Protein AF-A0A1J4WKS7-F1 (afdb_monomer_lite)

pLDDT: mean 86.99, std 13.25, range [39.66, 98.25]

Sequence (78 aa):
MLEAKIICPAVREAIGILPDGQVTACAWGIDRKAQPLPEFYLGKLPEQRLSE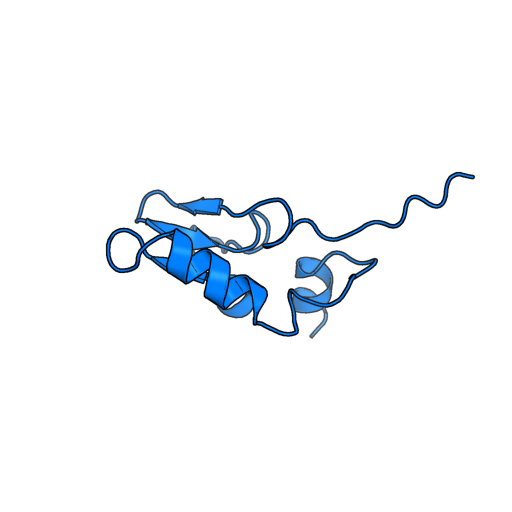IIQEAKTKPEFQEEASYCRILASLER

Structure (mmCIF, N/CA/C/O backbone):
data_AF-A0A1J4WKS7-F1
#
_entry.id   AF-A0A1J4WKS7-F1
#
loop_
_atom_site.group_PDB
_atom_site.id
_atom_site.type_symbol
_atom_site.label_atom_id
_atom_site.label_alt_id
_atom_site.label_comp_id
_atom_site.label_asym_id
_atom_site.label_entity_id
_atom_site.label_seq_id
_atom_site.pdbx_PDB_ins_code
_atom_site.Cartn_x
_atom_site.Cartn_y
_atom_site.Cartn_z
_atom_site.occupancy
_atom_site.B_iso_or_equiv
_atom_site.auth_seq_id
_atom_site.auth_comp_id
_atom_site.auth_asym_id
_atom_site.auth_atom_id
_atom_site.pdbx_PDB_model_num
ATOM 1 N N . MET A 1 1 ? 7.960 12.603 -31.271 1.00 39.66 1 MET A N 1
ATOM 2 C CA . MET A 1 1 ? 7.483 11.644 -30.256 1.00 39.66 1 MET A CA 1
ATOM 3 C C . MET A 1 1 ? 7.462 12.378 -28.932 1.00 39.66 1 MET A C 1
ATOM 5 O O . MET A 1 1 ? 8.509 12.866 -28.538 1.00 39.66 1 MET A O 1
ATOM 9 N N . LEU A 1 2 ? 6.296 12.553 -28.306 1.00 42.09 2 LEU A N 1
ATOM 10 C CA . LEU A 1 2 ? 6.258 12.957 -26.901 1.00 42.09 2 LEU A CA 1
ATOM 11 C C . LEU A 1 2 ? 6.722 11.745 -26.093 1.00 42.09 2 LEU A C 1
ATOM 13 O O . LEU A 1 2 ? 5.966 10.791 -25.932 1.00 42.09 2 LEU A O 1
ATOM 17 N N . GLU A 1 3 ? 7.969 11.760 -25.635 1.00 51.91 3 GLU A N 1
ATOM 18 C CA . GLU A 1 3 ? 8.424 10.872 -24.568 1.00 51.91 3 GLU A CA 1
ATOM 19 C C . GLU A 1 3 ? 7.738 11.334 -23.279 1.00 51.91 3 GLU A C 1
ATOM 21 O O . GLU A 1 3 ? 8.284 12.103 -22.488 1.00 51.91 3 GLU A O 1
ATOM 26 N N . ALA A 1 4 ? 6.471 10.953 -23.107 1.00 56.25 4 ALA A N 1
ATOM 27 C CA . ALA A 1 4 ? 5.780 11.165 -21.850 1.00 56.25 4 ALA A CA 1
ATOM 28 C C . ALA A 1 4 ? 6.532 10.359 -20.787 1.00 56.25 4 ALA A C 1
ATOM 30 O O . ALA A 1 4 ? 6.582 9.131 -20.843 1.00 56.25 4 ALA A O 1
ATOM 31 N N . LYS A 1 5 ? 7.160 11.058 -19.841 1.00 61.94 5 LYS A N 1
ATOM 32 C CA . LYS A 1 5 ? 7.811 10.447 -18.684 1.00 61.94 5 LYS A CA 1
ATOM 33 C C . LYS A 1 5 ? 6.728 9.688 -17.907 1.00 61.94 5 LYS A C 1
ATOM 35 O O . LYS A 1 5 ? 5.863 10.313 -17.300 1.00 61.94 5 LYS A O 1
ATOM 40 N N . ILE A 1 6 ? 6.718 8.357 -17.987 1.00 69.94 6 ILE A N 1
ATOM 41 C CA . ILE A 1 6 ? 5.724 7.522 -17.298 1.00 69.94 6 ILE A CA 1
ATOM 42 C C . ILE A 1 6 ? 6.080 7.522 -15.814 1.00 69.94 6 ILE A C 1
ATOM 44 O O . ILE A 1 6 ? 6.942 6.765 -15.388 1.00 69.94 6 ILE A O 1
ATOM 48 N N . ILE A 1 7 ? 5.451 8.395 -15.032 1.00 80.44 7 ILE A N 1
ATOM 49 C CA . ILE A 1 7 ? 5.637 8.435 -13.580 1.00 80.44 7 ILE A CA 1
ATOM 50 C C . ILE A 1 7 ? 4.647 7.462 -12.942 1.00 80.44 7 ILE A C 1
ATOM 52 O O . ILE A 1 7 ? 3.450 7.499 -13.226 1.00 80.44 7 ILE A O 1
ATOM 56 N N . CYS A 1 8 ? 5.132 6.581 -12.067 1.00 86.56 8 CYS A N 1
ATOM 57 C CA . CYS A 1 8 ? 4.249 5.702 -11.306 1.00 86.56 8 CYS A CA 1
ATOM 58 C C . CYS A 1 8 ? 3.352 6.523 -10.346 1.00 86.56 8 CYS A C 1
ATOM 60 O O . CYS A 1 8 ? 3.889 7.269 -9.523 1.00 86.56 8 CYS A O 1
ATOM 62 N N . PRO A 1 9 ? 2.011 6.363 -10.384 1.00 88.31 9 PRO A N 1
ATOM 63 C CA . PRO A 1 9 ? 1.090 7.159 -9.564 1.00 88.31 9 PRO A CA 1
ATOM 64 C C . PRO A 1 9 ? 0.987 6.689 -8.105 1.00 88.31 9 PRO A C 1
ATOM 66 O O . PRO A 1 9 ? 0.367 7.375 -7.291 1.00 88.31 9 PRO A O 1
ATOM 69 N N . ALA A 1 10 ? 1.565 5.530 -7.764 1.00 91.25 10 ALA A N 1
ATOM 70 C CA . ALA A 1 10 ? 1.482 4.936 -6.431 1.00 91.25 10 ALA A CA 1
ATOM 71 C C . ALA A 1 10 ? 1.958 5.922 -5.355 1.00 91.25 10 ALA A C 1
ATOM 73 O O . ALA A 1 10 ? 3.067 6.449 -5.456 1.00 91.25 10 ALA A O 1
ATOM 74 N N . VAL A 1 11 ? 1.112 6.184 -4.349 1.00 91.69 11 V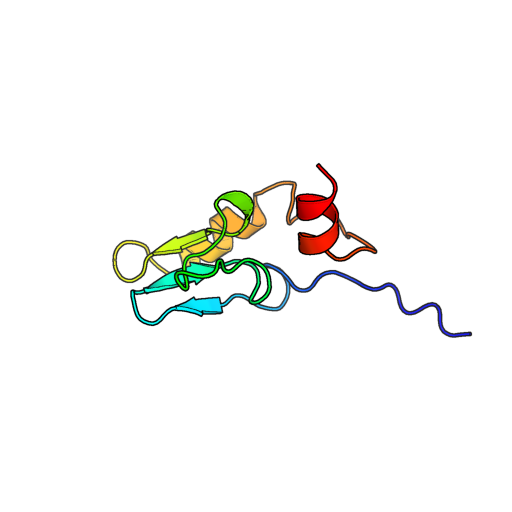AL A N 1
ATOM 75 C CA . VAL A 1 11 ? 1.324 7.138 -3.233 1.00 91.69 11 VAL A CA 1
ATOM 76 C C . VAL A 1 11 ? 1.379 8.618 -3.645 1.00 91.69 11 VAL A C 1
ATOM 78 O O . VAL A 1 11 ? 1.010 9.493 -2.857 1.00 91.69 11 VAL A O 1
ATOM 81 N N . ARG A 1 12 ? 1.804 8.922 -4.874 1.00 87.56 12 ARG A N 1
ATOM 82 C CA . ARG A 1 12 ? 1.922 10.285 -5.407 1.00 87.56 12 ARG A CA 1
ATOM 83 C C . ARG A 1 12 ? 0.578 10.885 -5.793 1.00 87.56 12 ARG A C 1
ATOM 85 O O . ARG A 1 12 ? 0.247 11.981 -5.351 1.00 87.56 12 ARG A O 1
ATOM 92 N N . GLU A 1 13 ? -0.170 10.155 -6.607 1.00 89.75 13 GLU A N 1
ATOM 93 C CA . GLU A 1 13 ? -1.443 10.601 -7.180 1.00 89.75 13 GLU A CA 1
ATOM 94 C C . GLU A 1 13 ? -2.605 9.721 -6.726 1.00 89.75 13 GLU A C 1
ATOM 96 O O . GLU A 1 13 ? -3.740 10.187 -6.657 1.00 89.75 13 GLU A O 1
ATOM 101 N N . ALA A 1 14 ? -2.328 8.457 -6.390 1.00 91.81 14 ALA A N 1
ATOM 102 C CA . ALA A 1 14 ? -3.356 7.498 -6.028 1.00 91.81 14 ALA A CA 1
ATOM 103 C C . ALA A 1 14 ? -2.916 6.550 -4.907 1.00 91.81 14 ALA A C 1
ATOM 105 O O . ALA A 1 14 ? -1.763 6.123 -4.820 1.00 91.81 14 ALA A O 1
ATOM 106 N N . ILE A 1 15 ? -3.902 6.180 -4.093 1.00 96.25 15 ILE A N 1
ATOM 107 C CA . ILE A 1 15 ? -3.880 5.065 -3.146 1.00 96.25 15 ILE A CA 1
ATOM 108 C C . ILE A 1 15 ? -5.203 4.301 -3.274 1.00 96.25 15 ILE A C 1
ATOM 110 O O . ILE A 1 15 ? -6.193 4.845 -3.769 1.00 96.25 15 ILE A O 1
ATOM 114 N N . GLY A 1 16 ? -5.229 3.052 -2.823 1.00 96.50 16 GLY A N 1
ATOM 115 C CA . GLY A 1 16 ? -6.446 2.251 -2.703 1.00 96.50 16 GLY A CA 1
ATOM 116 C C . GLY A 1 16 ? -6.818 2.028 -1.241 1.00 96.50 16 GLY A C 1
ATOM 117 O O . GLY A 1 16 ? -5.939 1.863 -0.400 1.00 96.50 16 GLY A O 1
ATOM 118 N N . ILE A 1 17 ? -8.116 1.990 -0.945 1.00 97.50 17 ILE A N 1
ATOM 119 C CA . ILE A 1 17 ? -8.657 1.566 0.352 1.00 97.50 17 ILE A CA 1
ATOM 120 C C . ILE A 1 17 ? -9.535 0.344 0.086 1.00 97.50 17 ILE A C 1
ATOM 122 O O . ILE A 1 17 ? -10.447 0.405 -0.740 1.00 97.50 17 ILE A O 1
ATOM 126 N N . LEU A 1 18 ? -9.229 -0.769 0.744 1.00 97.00 18 LEU A N 1
ATOM 127 C CA . LEU A 1 18 ? -9.925 -2.041 0.579 1.00 97.00 18 LEU A CA 1
ATOM 128 C C . LEU A 1 18 ? -11.137 -2.147 1.522 1.00 97.00 18 LEU A C 1
ATOM 130 O O . LEU A 1 18 ? -11.223 -1.392 2.494 1.00 97.00 18 LEU A O 1
ATOM 134 N N . PRO A 1 19 ? -12.080 -3.079 1.272 1.00 95.88 19 PRO A N 1
ATOM 135 C CA . PRO A 1 19 ? -13.301 -3.204 2.076 1.00 95.88 19 PRO A CA 1
ATOM 136 C C . PRO A 1 19 ? -13.073 -3.475 3.569 1.00 95.88 19 PRO A C 1
ATOM 138 O O . PRO A 1 19 ? -13.935 -3.155 4.382 1.00 95.88 19 PRO A O 1
ATOM 141 N N . ASP A 1 20 ? -11.931 -4.054 3.939 1.00 96.06 20 ASP A N 1
ATOM 142 C CA . ASP A 1 20 ? -11.543 -4.323 5.329 1.00 96.06 20 ASP A CA 1
ATOM 143 C C . ASP A 1 20 ? -10.743 -3.176 5.976 1.00 96.06 20 ASP A C 1
ATOM 145 O O . ASP A 1 20 ? -10.229 -3.317 7.089 1.00 96.06 20 ASP A O 1
ATOM 149 N N . GLY A 1 21 ? -10.633 -2.046 5.274 1.00 97.25 21 GLY A N 1
ATOM 150 C CA . GLY A 1 21 ? -9.935 -0.848 5.716 1.00 97.25 21 GLY A CA 1
ATOM 151 C C . GLY A 1 21 ? -8.439 -0.836 5.413 1.00 97.25 21 GLY A C 1
ATOM 152 O O . GLY A 1 21 ? -7.804 0.188 5.673 1.00 97.25 21 GLY A O 1
ATOM 153 N N . GLN A 1 22 ? -7.856 -1.911 4.866 1.00 98.00 22 GLN A N 1
ATOM 154 C CA . GLN A 1 22 ? -6.445 -1.901 4.471 1.00 98.00 22 GLN A CA 1
ATOM 155 C C . GLN A 1 22 ? -6.192 -0.859 3.376 1.00 98.00 22 GLN A C 1
ATOM 157 O O . GLN A 1 22 ? -6.955 -0.736 2.416 1.00 98.00 22 GLN A O 1
ATOM 162 N N . VAL A 1 23 ? -5.095 -0.120 3.506 1.00 97.88 23 VAL A N 1
ATOM 163 C CA . VAL A 1 23 ? -4.665 0.903 2.553 1.00 97.88 23 VAL A CA 1
ATOM 164 C C . VAL A 1 23 ? -3.498 0.358 1.738 1.00 97.88 23 VAL A C 1
ATOM 166 O O . VAL A 1 23 ? -2.506 -0.115 2.294 1.00 97.88 23 VAL A O 1
ATOM 169 N N . THR A 1 24 ? -3.610 0.439 0.415 1.00 97.62 24 THR A N 1
ATOM 170 C CA . THR A 1 24 ? -2.592 -0.019 -0.537 1.00 97.62 24 THR A CA 1
ATOM 171 C C . THR A 1 24 ? -2.062 1.124 -1.395 1.00 97.62 24 THR A C 1
ATOM 173 O O . THR A 1 24 ? -2.793 2.041 -1.773 1.00 97.62 24 THR A O 1
ATOM 176 N N . ALA A 1 25 ? -0.783 1.054 -1.747 1.00 95.94 25 ALA A N 1
ATOM 177 C CA . ALA A 1 25 ? -0.121 1.979 -2.655 1.00 95.94 25 ALA A CA 1
ATOM 178 C C . ALA A 1 25 ? -0.542 1.793 -4.118 1.00 95.94 25 ALA A C 1
ATOM 180 O O . ALA A 1 25 ? -0.411 2.724 -4.911 1.00 95.94 25 ALA A O 1
ATOM 181 N N . CYS A 1 26 ? -1.020 0.608 -4.509 1.00 94.00 26 CYS A N 1
ATOM 182 C CA . CYS A 1 26 ? -1.344 0.324 -5.903 1.00 94.00 26 CYS A CA 1
ATOM 183 C C . CYS A 1 26 ? -2.439 -0.738 -6.025 1.00 94.00 26 CYS A C 1
ATOM 185 O O . CYS A 1 26 ? -2.360 -1.790 -5.397 1.00 94.00 26 CYS A O 1
ATOM 187 N N . ALA A 1 27 ? -3.411 -0.508 -6.912 1.00 92.69 27 ALA A N 1
ATOM 188 C CA . ALA A 1 27 ? -4.444 -1.496 -7.234 1.00 92.69 27 ALA A CA 1
ATOM 189 C C . ALA A 1 27 ? -3.864 -2.794 -7.827 1.00 92.69 27 ALA A C 1
ATOM 191 O O . ALA A 1 27 ? -4.422 -3.867 -7.634 1.00 92.69 27 ALA A O 1
ATOM 192 N N . TRP A 1 28 ? -2.722 -2.702 -8.513 1.00 91.94 28 TRP A N 1
ATOM 193 C CA . TRP A 1 28 ? -2.009 -3.862 -9.051 1.00 91.94 28 TRP A CA 1
ATOM 194 C C . TRP A 1 28 ? -1.179 -4.606 -7.996 1.00 91.94 28 TRP A C 1
ATOM 196 O O . TRP A 1 28 ? -0.730 -5.716 -8.257 1.00 91.94 28 TRP A O 1
ATOM 206 N N . GLY A 1 29 ? -0.991 -4.022 -6.808 1.00 92.00 29 GLY A N 1
ATOM 207 C CA . GLY A 1 29 ? -0.288 -4.621 -5.669 1.00 92.00 29 GLY A CA 1
ATOM 208 C C . GLY A 1 29 ? -1.201 -5.382 -4.731 1.00 92.00 29 GLY A C 1
ATOM 209 O O . GLY A 1 29 ? -1.022 -5.295 -3.522 1.00 92.00 29 GLY A O 1
ATOM 210 N N . ILE A 1 30 ? -2.205 -6.064 -5.275 1.00 93.88 30 ILE A N 1
ATOM 211 C CA . ILE A 1 30 ? -3.198 -6.828 -4.523 1.00 93.88 30 ILE A CA 1
ATOM 212 C C . ILE A 1 30 ? -3.100 -8.293 -4.953 1.00 93.88 30 ILE A C 1
ATOM 214 O O . ILE A 1 30 ? -3.035 -8.602 -6.144 1.00 93.88 30 ILE A O 1
ATOM 218 N N . ASP A 1 31 ? -3.080 -9.196 -3.980 1.00 92.94 31 ASP A N 1
ATOM 219 C CA . ASP A 1 31 ? -2.974 -10.630 -4.200 1.00 92.94 31 ASP A CA 1
ATOM 220 C C . ASP A 1 31 ? -4.332 -11.289 -4.525 1.00 92.94 31 ASP A C 1
ATOM 222 O O . ASP A 1 31 ? -5.397 -10.668 -4.574 1.00 92.94 31 ASP A O 1
ATOM 226 N N . ARG A 1 32 ? -4.311 -12.612 -4.723 1.00 92.50 32 ARG A N 1
ATOM 227 C CA . ARG A 1 32 ? -5.518 -13.401 -5.031 1.00 92.50 32 ARG A CA 1
ATOM 228 C C . ARG A 1 32 ? -6.529 -13.471 -3.882 1.00 92.50 32 ARG A C 1
ATOM 230 O O . ARG A 1 32 ? -7.649 -13.924 -4.102 1.00 92.50 32 ARG A O 1
ATOM 237 N N . LYS A 1 33 ? -6.140 -13.075 -2.671 1.00 93.69 33 LYS A N 1
ATOM 238 C CA . LYS A 1 33 ? -6.994 -13.017 -1.480 1.00 93.69 33 LYS A CA 1
ATOM 239 C C . LYS A 1 33 ? -7.529 -11.606 -1.233 1.00 93.69 33 LYS A C 1
ATOM 241 O O . LYS A 1 33 ? -8.110 -11.371 -0.178 1.00 93.69 33 LYS A O 1
ATOM 246 N N . ALA A 1 34 ? -7.358 -10.698 -2.197 1.00 90.88 34 ALA A N 1
ATOM 247 C CA . ALA A 1 34 ? -7.693 -9.289 -2.061 1.00 90.88 34 ALA A CA 1
ATOM 248 C C . ALA A 1 34 ? -6.946 -8.614 -0.896 1.00 90.88 34 ALA A C 1
ATOM 250 O O . ALA A 1 34 ? -7.500 -7.744 -0.229 1.00 90.88 34 ALA A O 1
ATOM 251 N N . GLN A 1 35 ? -5.697 -9.018 -0.649 1.00 95.50 35 GLN A N 1
ATOM 252 C CA . GLN A 1 35 ? -4.812 -8.394 0.333 1.00 95.50 35 GLN A CA 1
ATOM 253 C C . GLN A 1 35 ? -3.690 -7.634 -0.377 1.00 95.50 35 GLN A C 1
ATOM 255 O O . GLN A 1 35 ? -3.208 -8.095 -1.413 1.00 95.50 35 GLN A O 1
ATOM 260 N N . PRO A 1 36 ? -3.246 -6.480 0.142 1.00 96.31 36 PRO A N 1
ATOM 261 C CA . PRO A 1 36 ? -2.078 -5.809 -0.400 1.00 96.31 36 PRO A CA 1
ATOM 262 C C . PRO A 1 36 ? -0.846 -6.711 -0.277 1.00 96.31 36 PRO A C 1
ATOM 264 O O . PRO A 1 36 ? -0.638 -7.353 0.753 1.00 96.31 36 PRO A O 1
ATOM 267 N N . LEU A 1 37 ? -0.003 -6.723 -1.306 1.00 94.38 37 LEU A N 1
ATOM 268 C CA . LEU A 1 37 ? 1.348 -7.264 -1.188 1.00 94.38 37 LEU A CA 1
ATOM 269 C C . LEU A 1 37 ? 2.124 -6.468 -0.116 1.00 94.38 37 LEU A C 1
ATOM 271 O O . LEU A 1 37 ? 1.875 -5.265 0.027 1.00 94.38 37 LEU A O 1
ATOM 275 N N . PRO A 1 38 ? 3.060 -7.088 0.631 1.00 92.88 38 PRO A N 1
ATOM 276 C CA . PRO A 1 38 ? 3.730 -6.445 1.767 1.00 92.88 38 PRO A CA 1
ATOM 277 C C . PRO A 1 38 ? 4.363 -5.087 1.443 1.00 92.88 38 PRO A C 1
ATOM 279 O O . PRO A 1 38 ? 4.254 -4.142 2.222 1.00 92.88 38 PRO A O 1
ATOM 282 N N . GLU A 1 39 ? 4.978 -4.964 0.272 1.00 91.50 39 GLU A N 1
ATOM 283 C CA . GLU A 1 39 ? 5.639 -3.750 -0.202 1.00 91.50 39 GLU A CA 1
ATOM 284 C C . GLU A 1 39 ? 4.660 -2.667 -0.699 1.00 91.50 39 GLU A C 1
ATOM 286 O O . GLU A 1 39 ? 5.032 -1.501 -0.834 1.00 91.50 39 GLU A O 1
ATOM 291 N N . PHE A 1 40 ? 3.392 -3.025 -0.916 1.00 94.88 40 PHE A N 1
ATOM 292 C CA . PHE A 1 40 ? 2.315 -2.100 -1.277 1.00 94.88 40 PHE A CA 1
ATOM 293 C C . PHE A 1 40 ? 1.369 -1.800 -0.110 1.00 94.88 40 PHE A C 1
ATOM 295 O O . PHE A 1 40 ? 0.529 -0.912 -0.243 1.00 94.88 40 PHE A O 1
ATOM 302 N N . TYR A 1 41 ? 1.507 -2.466 1.038 1.00 96.44 41 TYR A N 1
ATOM 303 C CA . TYR A 1 41 ? 0.743 -2.149 2.242 1.00 96.44 41 TYR A CA 1
ATOM 304 C C . TYR A 1 41 ? 1.193 -0.813 2.858 1.00 96.44 41 TYR A C 1
ATOM 306 O O . TYR A 1 41 ? 2.385 -0.566 3.082 1.00 96.44 41 TYR A O 1
ATOM 314 N N . LEU A 1 42 ? 0.229 0.064 3.143 1.00 97.19 42 LEU A N 1
ATOM 315 C CA . LEU A 1 42 ? 0.482 1.395 3.701 1.00 97.19 42 LEU A CA 1
ATOM 316 C C . LEU A 1 42 ? -0.022 1.562 5.135 1.00 97.19 42 LEU A C 1
ATOM 318 O O . LEU A 1 42 ? 0.533 2.372 5.868 1.00 97.19 42 LEU A O 1
ATOM 322 N N . GLY A 1 43 ? -1.053 0.823 5.537 1.00 97.56 43 GLY A N 1
ATOM 323 C CA . GLY A 1 43 ? -1.682 0.958 6.850 1.00 97.56 43 GLY A CA 1
ATOM 324 C C . GLY A 1 43 ? -3.131 0.486 6.828 1.00 97.56 43 GLY A C 1
ATOM 325 O O . GLY A 1 43 ? -3.578 -0.101 5.839 1.00 97.56 43 GLY A O 1
ATOM 326 N N . LYS A 1 44 ? -3.885 0.756 7.898 1.00 98.25 44 LYS A N 1
ATOM 327 C CA . LYS A 1 44 ? -5.281 0.312 8.003 1.00 98.25 44 LYS A CA 1
ATOM 328 C C . LYS A 1 44 ? -6.1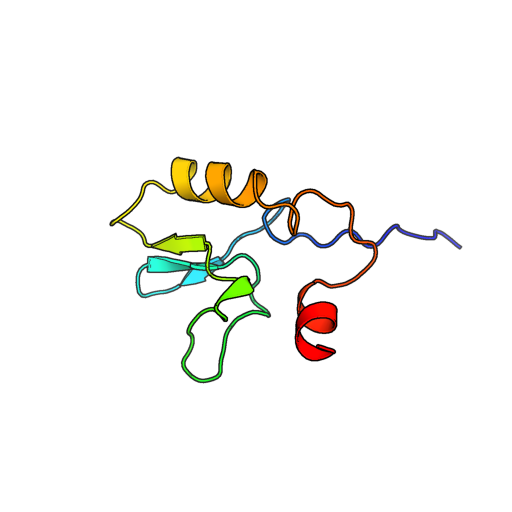83 1.322 8.700 1.00 98.25 44 LYS A C 1
ATOM 330 O O . LYS A 1 44 ? -5.852 1.871 9.746 1.00 98.25 44 LYS A O 1
ATOM 335 N N . LEU A 1 45 ? -7.356 1.544 8.119 1.00 97.38 45 LEU A N 1
ATOM 336 C CA . LEU A 1 45 ? -8.433 2.333 8.707 1.00 97.38 45 LEU A CA 1
ATOM 337 C C . LEU A 1 45 ? -9.388 1.425 9.502 1.00 97.38 45 LEU A C 1
ATOM 339 O O . LEU A 1 45 ? -9.626 0.291 9.089 1.00 97.38 45 LEU A O 1
ATOM 343 N N . PRO A 1 46 ? -9.992 1.909 10.602 1.00 96.25 46 PRO A N 1
ATOM 344 C CA . PRO A 1 46 ? -9.761 3.197 11.265 1.00 96.25 46 PRO A CA 1
ATOM 345 C C . PRO A 1 46 ? -8.608 3.158 12.289 1.00 96.25 46 PRO A C 1
ATOM 347 O O . PRO A 1 46 ? -8.482 4.079 13.089 1.00 96.25 46 PRO A O 1
ATOM 350 N N . GLU A 1 47 ? -7.803 2.089 12.301 1.00 97.56 47 GLU A N 1
ATOM 351 C CA . GLU A 1 47 ? -6.717 1.863 13.269 1.00 97.56 47 GLU A CA 1
ATOM 352 C C . GLU A 1 47 ? -5.667 2.990 13.242 1.00 97.56 47 GLU A C 1
ATOM 354 O O . GLU A 1 47 ? -5.152 3.383 14.286 1.00 97.56 47 GLU A O 1
ATOM 359 N N . GLN A 1 48 ? -5.403 3.547 12.059 1.00 97.62 48 GLN A N 1
ATOM 360 C CA . GLN A 1 48 ? -4.529 4.698 11.830 1.00 97.62 48 GLN A CA 1
ATOM 361 C C . GLN A 1 48 ? -5.280 5.801 11.078 1.00 97.62 48 GLN A C 1
ATOM 363 O O . GLN A 1 48 ? -6.224 5.531 10.327 1.00 97.62 48 GLN A O 1
ATOM 368 N N . ARG A 1 49 ? -4.867 7.067 11.230 1.00 97.69 49 ARG A N 1
ATOM 369 C CA . ARG A 1 49 ? -5.470 8.152 10.442 1.00 97.69 49 ARG A CA 1
ATOM 370 C C . ARG A 1 49 ? -4.941 8.111 9.015 1.00 97.69 49 ARG A C 1
ATOM 372 O O . ARG A 1 49 ? -3.740 8.007 8.792 1.00 97.69 49 ARG A O 1
ATOM 379 N N . LEU A 1 50 ? -5.821 8.316 8.034 1.00 96.50 50 LEU A N 1
ATOM 380 C CA . LEU A 1 50 ? -5.429 8.329 6.621 1.00 96.50 50 LEU A CA 1
ATOM 381 C C . LEU A 1 50 ? -4.307 9.340 6.320 1.00 96.50 50 LEU A C 1
ATOM 383 O O . LEU A 1 50 ? -3.420 9.061 5.521 1.00 96.50 50 LEU A O 1
ATOM 387 N N . SER A 1 51 ? -4.319 10.502 6.979 1.00 96.31 51 SER A N 1
ATOM 388 C CA . SER A 1 51 ? -3.268 11.514 6.834 1.00 96.31 51 SER A CA 1
ATOM 389 C C . SER A 1 51 ? -1.898 11.024 7.304 1.00 96.31 51 SER A C 1
ATOM 391 O O . SER A 1 51 ? -0.898 11.353 6.676 1.00 96.31 51 SER A O 1
ATOM 393 N N . GLU A 1 52 ? -1.854 10.241 8.384 1.00 97.56 52 GLU A N 1
ATOM 394 C CA . GLU A 1 52 ? -0.618 9.656 8.920 1.00 97.56 52 GLU A CA 1
ATOM 395 C C . GLU A 1 52 ? -0.096 8.590 7.954 1.00 97.56 52 GLU A C 1
ATOM 397 O O . GLU A 1 52 ? 1.051 8.676 7.524 1.00 97.56 52 GLU A O 1
ATOM 402 N N . ILE A 1 53 ? -0.980 7.693 7.496 1.00 97.62 53 ILE A N 1
ATOM 403 C CA . ILE A 1 53 ? -0.671 6.665 6.489 1.00 97.62 53 ILE A CA 1
ATOM 404 C C . ILE A 1 53 ? -0.052 7.293 5.229 1.00 97.62 53 ILE A C 1
ATOM 406 O O . ILE A 1 53 ? 0.980 6.839 4.740 1.00 97.62 53 ILE A O 1
ATOM 410 N N . ILE A 1 54 ? -0.664 8.355 4.692 1.00 94.94 54 ILE A N 1
ATOM 411 C CA . ILE A 1 54 ? -0.165 9.033 3.486 1.00 94.94 54 ILE A CA 1
ATOM 412 C C . ILE A 1 54 ? 1.178 9.720 3.755 1.00 94.94 54 ILE A C 1
ATOM 414 O O . ILE A 1 54 ? 2.064 9.684 2.898 1.00 94.94 54 ILE A O 1
ATOM 418 N N . GLN A 1 55 ? 1.338 10.361 4.915 1.00 95.06 55 GLN A N 1
ATOM 419 C CA . GLN A 1 55 ? 2.574 11.059 5.255 1.00 95.06 55 GLN A CA 1
ATOM 420 C C . GLN A 1 55 ? 3.742 10.074 5.390 1.00 95.06 55 GLN A C 1
ATOM 422 O O . GLN A 1 55 ? 4.798 10.321 4.812 1.00 95.06 55 GLN A O 1
ATOM 427 N N . GLU A 1 56 ? 3.538 8.946 6.072 1.00 95.06 56 GLU A N 1
ATOM 428 C CA . GLU A 1 56 ? 4.521 7.861 6.183 1.00 95.06 56 GLU A CA 1
ATOM 429 C C . GLU A 1 56 ? 4.820 7.224 4.822 1.00 95.06 56 GLU A C 1
ATOM 431 O O . GLU A 1 56 ? 5.975 6.993 4.476 1.00 95.06 56 GLU A O 1
ATOM 436 N N . ALA A 1 57 ? 3.805 6.996 3.987 1.00 94.19 57 ALA A N 1
ATOM 437 C CA . ALA A 1 57 ? 4.018 6.454 2.649 1.00 94.19 57 ALA A CA 1
ATOM 438 C C . ALA A 1 57 ? 4.910 7.369 1.788 1.00 94.19 57 ALA A C 1
ATOM 440 O O . ALA A 1 57 ? 5.737 6.880 1.024 1.00 94.19 57 ALA A O 1
ATOM 441 N N . LYS A 1 58 ? 4.795 8.695 1.931 1.00 91.44 58 LYS A N 1
ATOM 442 C CA . LYS A 1 58 ? 5.629 9.670 1.205 1.00 91.44 58 LYS A CA 1
ATOM 443 C C . LYS A 1 58 ? 7.074 9.752 1.711 1.00 91.44 58 LYS A C 1
ATOM 445 O O . LYS A 1 58 ? 7.928 10.284 0.998 1.00 91.44 58 LYS A O 1
ATOM 450 N N . THR A 1 59 ? 7.379 9.261 2.915 1.00 91.00 59 THR A N 1
ATOM 451 C CA . THR A 1 59 ? 8.763 9.225 3.426 1.00 91.00 59 THR A CA 1
ATOM 452 C C . THR A 1 59 ? 9.534 7.987 2.973 1.00 91.00 59 THR A C 1
ATOM 454 O O . THR A 1 59 ? 10.762 7.982 3.046 1.00 91.00 59 THR A O 1
ATOM 457 N N . LYS A 1 60 ? 8.839 6.963 2.469 1.00 88.81 60 LYS A N 1
ATOM 458 C CA . LYS A 1 60 ? 9.443 5.734 1.951 1.00 88.81 60 LYS A CA 1
ATOM 459 C C . LYS A 1 60 ? 10.253 6.007 0.665 1.00 88.81 60 LYS A C 1
ATOM 461 O O . LYS A 1 60 ? 9.690 6.558 -0.290 1.00 88.81 60 LYS A O 1
ATOM 466 N N . PRO A 1 61 ? 11.547 5.630 0.593 1.00 84.69 61 PRO A N 1
ATOM 467 C CA . PRO A 1 61 ? 12.402 5.874 -0.578 1.00 84.69 61 PRO A CA 1
ATOM 468 C C . PRO A 1 61 ? 11.806 5.338 -1.884 1.00 84.69 61 PRO A C 1
ATOM 470 O O . PRO A 1 61 ? 11.827 6.007 -2.921 1.00 84.69 61 PRO A O 1
ATOM 473 N N . GLU A 1 62 ? 11.165 4.172 -1.813 1.00 82.25 62 GLU A N 1
ATOM 474 C CA . GLU A 1 62 ? 10.461 3.531 -2.917 1.00 82.25 62 GLU A CA 1
ATOM 475 C C . GLU A 1 62 ? 9.202 4.275 -3.380 1.00 82.25 62 GLU A C 1
ATOM 477 O O . GLU A 1 62 ? 8.523 3.787 -4.268 1.00 82.25 62 GLU A O 1
ATOM 482 N N . PHE A 1 63 ? 8.845 5.424 -2.816 1.00 84.25 63 PHE A N 1
ATOM 483 C CA . PHE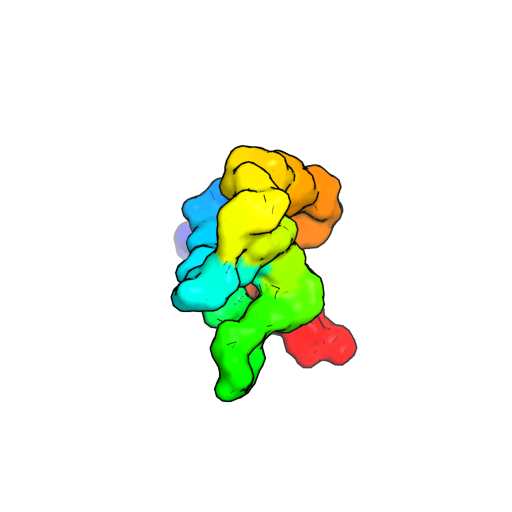 A 1 63 ? 7.777 6.287 -3.336 1.00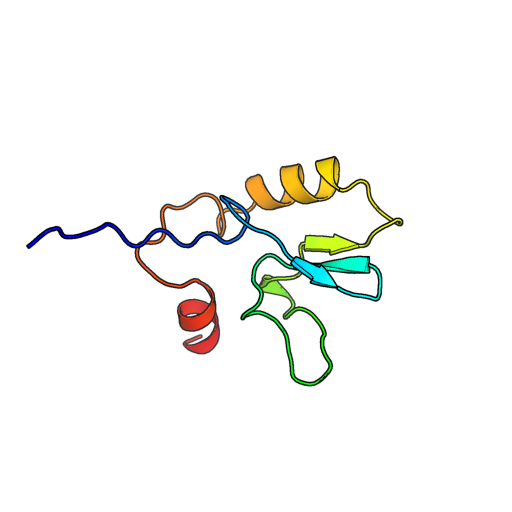 84.25 63 PHE A CA 1
ATOM 484 C C . PHE A 1 63 ? 8.251 7.732 -3.572 1.00 84.25 63 PHE A C 1
ATOM 486 O O . PHE A 1 63 ? 7.532 8.533 -4.178 1.00 84.25 63 PHE A O 1
ATOM 493 N N . GLN A 1 64 ? 9.483 8.059 -3.172 1.00 77.56 64 GLN A N 1
ATOM 494 C CA . GLN A 1 64 ? 10.102 9.368 -3.389 1.00 77.56 64 GLN A CA 1
ATOM 495 C C . GLN A 1 64 ? 10.693 9.507 -4.788 1.00 77.56 64 GLN A C 1
ATOM 497 O O . GLN A 1 64 ? 10.518 10.549 -5.427 1.00 77.56 64 GLN A O 1
ATOM 502 N N . GLU A 1 65 ? 11.343 8.456 -5.288 1.00 70.88 65 GLU A N 1
ATOM 503 C CA . GLU A 1 65 ? 11.979 8.492 -6.603 1.00 70.88 65 GLU A CA 1
ATOM 504 C C . GLU A 1 65 ? 10.946 8.638 -7.731 1.00 70.88 65 GLU A C 1
ATOM 506 O O . GLU A 1 65 ? 9.909 7.961 -7.755 1.00 70.88 65 GLU A O 1
ATOM 511 N N . GLU A 1 66 ? 11.244 9.510 -8.697 1.00 67.25 66 GLU A N 1
ATOM 512 C CA . GLU A 1 66 ? 10.559 9.531 -9.989 1.00 67.25 66 GLU A CA 1
ATOM 513 C C . GLU A 1 66 ? 10.917 8.262 -10.762 1.00 67.25 66 GLU A C 1
ATOM 515 O O . GLU A 1 66 ? 11.831 8.244 -11.583 1.00 67.25 66 GLU A O 1
ATOM 520 N N . ALA A 1 67 ? 10.195 7.179 -10.482 1.00 66.38 67 ALA A N 1
ATOM 521 C CA . ALA A 1 67 ? 10.297 5.965 -11.269 1.00 66.38 67 ALA A CA 1
ATOM 522 C C . ALA A 1 67 ? 9.661 6.218 -12.640 1.00 66.38 67 ALA A C 1
ATOM 524 O O . ALA A 1 67 ? 8.460 6.478 -12.721 1.00 66.38 67 ALA A O 1
ATOM 525 N N . SER A 1 68 ? 10.464 6.100 -13.701 1.00 69.62 68 SER A N 1
ATOM 526 C CA . SER A 1 68 ? 10.006 6.031 -15.098 1.00 69.62 68 SER A CA 1
ATOM 527 C C . SER A 1 68 ? 9.382 4.670 -15.456 1.00 69.62 68 SER A C 1
ATOM 529 O O . SER A 1 68 ? 9.129 4.383 -16.625 1.00 69.62 68 SER A O 1
ATOM 531 N N . TYR A 1 69 ? 9.181 3.806 -14.456 1.00 75.75 69 TYR A N 1
ATOM 532 C CA . TYR A 1 69 ? 8.715 2.432 -14.582 1.00 75.75 69 TYR A CA 1
ATOM 533 C C . TYR A 1 69 ? 7.589 2.133 -13.582 1.00 75.75 69 TYR A C 1
ATOM 535 O O . TYR A 1 69 ? 7.430 2.797 -12.554 1.00 75.75 69 TYR A O 1
ATOM 543 N N . CYS A 1 70 ? 6.798 1.097 -13.870 1.00 81.69 70 CYS A N 1
ATOM 544 C CA . CYS A 1 70 ? 5.749 0.628 -12.968 1.00 81.69 70 CYS A CA 1
ATOM 545 C C . CYS A 1 70 ? 6.358 -0.136 -11.784 1.00 81.69 70 CYS A C 1
ATOM 547 O O . CYS A 1 70 ? 7.003 -1.168 -11.972 1.00 81.69 70 CYS A O 1
ATOM 549 N N . ARG A 1 71 ? 6.108 0.331 -10.554 1.00 82.44 71 ARG A N 1
ATOM 550 C CA . ARG A 1 71 ? 6.688 -0.260 -9.334 1.00 82.44 71 ARG A CA 1
ATOM 551 C C . ARG A 1 71 ? 6.261 -1.707 -9.079 1.00 82.44 71 ARG A C 1
ATOM 553 O O . ARG A 1 71 ? 7.018 -2.442 -8.462 1.00 82.44 71 ARG A O 1
ATOM 560 N N . ILE A 1 72 ? 5.100 -2.130 -9.584 1.00 83.38 72 ILE A N 1
ATOM 561 C CA . ILE A 1 72 ? 4.667 -3.533 -9.503 1.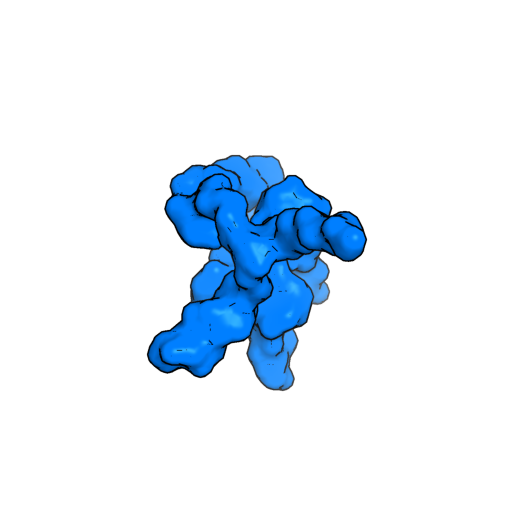00 83.38 72 ILE A CA 1
ATOM 562 C C . ILE A 1 72 ? 5.518 -4.434 -10.381 1.00 83.38 72 ILE A C 1
ATOM 564 O O . ILE A 1 72 ? 5.967 -5.474 -9.917 1.00 83.38 72 ILE A O 1
ATOM 568 N N . LEU A 1 73 ? 5.796 -4.018 -11.617 1.00 81.25 73 LEU A N 1
ATOM 569 C CA . LEU A 1 73 ? 6.647 -4.798 -12.515 1.00 81.25 73 LEU A CA 1
ATOM 570 C C . LEU A 1 73 ? 8.047 -4.966 -11.911 1.00 81.25 73 LEU A C 1
ATOM 572 O O . LEU A 1 73 ? 8.542 -6.079 -11.815 1.00 81.25 73 LEU A O 1
ATOM 576 N N . ALA A 1 74 ? 8.606 -3.889 -11.354 1.00 79.38 74 ALA A N 1
ATOM 577 C CA . ALA A 1 74 ? 9.884 -3.941 -10.644 1.00 79.38 74 ALA A CA 1
ATOM 578 C C . ALA A 1 74 ? 9.855 -4.715 -9.310 1.00 79.38 74 ALA A C 1
ATOM 580 O O . ALA A 1 74 ? 10.914 -4.971 -8.739 1.00 79.38 74 ALA A O 1
ATOM 581 N N . SER A 1 75 ? 8.677 -5.027 -8.761 1.00 77.81 75 SER A N 1
ATOM 582 C CA . SER A 1 75 ? 8.546 -5.930 -7.609 1.00 77.81 75 SER A CA 1
ATOM 583 C C . SER A 1 75 ? 8.519 -7.394 -8.056 1.00 77.81 75 SER A C 1
ATOM 585 O O . SER A 1 75 ? 9.126 -8.246 -7.417 1.00 77.81 75 SER A O 1
ATOM 587 N N . LEU A 1 76 ? 7.871 -7.678 -9.191 1.00 76.44 76 LEU A N 1
ATOM 588 C CA . LEU A 1 76 ? 7.749 -9.024 -9.762 1.00 76.44 76 LEU A CA 1
ATOM 589 C C . LEU A 1 76 ? 9.053 -9.558 -10.378 1.00 76.44 76 LEU A C 1
ATOM 591 O O . LEU A 1 76 ? 9.190 -10.765 -10.541 1.00 76.44 76 LEU A O 1
ATOM 595 N N . GLU A 1 77 ? 9.983 -8.675 -10.742 1.00 75.00 77 GLU A N 1
ATOM 596 C CA . GLU A 1 77 ? 11.287 -9.024 -11.327 1.00 75.00 77 GLU A CA 1
ATOM 597 C C . GLU A 1 77 ? 12.394 -9.289 -10.283 1.00 75.00 77 GLU A C 1
ATOM 599 O O . GLU A 1 77 ? 13.549 -9.487 -10.664 1.00 75.00 77 GLU A O 1
ATOM 604 N N . ARG A 1 78 ? 12.070 -9.273 -8.981 1.00 59.91 78 ARG A N 1
ATOM 605 C CA . ARG A 1 78 ? 13.027 -9.510 -7.883 1.00 59.91 78 ARG A CA 1
ATOM 606 C C . ARG A 1 78 ? 13.137 -10.972 -7.472 1.00 59.91 78 ARG A C 1
ATOM 608 O O . ARG A 1 78 ? 12.125 -11.700 -7.555 1.00 59.91 78 ARG A O 1
#

Foldseek 3Di:
DPPPQQFACFLPPDWDADPQFWIFRDPLQADPVRHGPPVGTQDGPPVDDPVVSSVVVCVDPLNVDRDSDHVSVVVVVD

Radius of gyration: 13.0 Å; chains: 1; bounding box: 26×26×44 Å

Secondary structure (DSSP, 8-state):
---------BTTTB-EE-TTSEEES-TTSB-TTS-B-TTTEEEETTTS-HHHHHHHHHHSHHHHS--SS-TTHHHHT-